Protein AF-A0AAD6PIS5-F1 (afdb_monomer)

pLDDT: mean 78.4, std 19.86, range [33.03, 97.31]

Sequence (146 aa):
MAKSLSCIHGTKPAAHPSELTAGFYNTVSRDGYEAVAEMFARNSCKMILPGMDLSDKHQPQESLSSPESMLAQIRIVCRKHRVEISGQNSVRMGADFFSPEHFPSFTHFVRNLNQLEMFSDDLPEEEEVVESVLLNSESNSRMQAA

InterPro domains:
  IPR001554 Glycoside hydrolase, family 14 [PF01373] (12-93)
  IPR001554 Glycoside hydrolase, family 14 [PR00750] (15-26)
  IPR001554 Glycoside hydrolase, family 14 [PR00750] (33-56)
  IPR001554 Glycoside hydrolase, family 14 [PR00750] (70-92)
  IPR001554 Glycoside hydrolase, family 14 [PTHR31352] (8-91)
  IPR017853 Glycoside hydrolase superfamily [SSF51445] (12-130)

Solvent-accessible surface area (backbone atoms only — not comparable to full-atom values): 9088 Å² total; per-residue (Å²): 98,76,49,74,52,81,83,64,66,31,46,71,58,72,68,22,65,60,41,44,76,74,68,29,67,41,45,88,90,39,75,35,53,47,69,56,30,47,53,29,34,79,64,62,24,31,41,31,42,52,40,71,76,55,50,48,88,80,47,60,78,89,66,40,46,29,46,52,62,44,54,51,52,52,49,56,42,19,56,76,46,70,30,52,76,47,78,33,58,71,70,81,84,54,72,69,58,66,29,84,87,37,33,63,60,50,55,51,51,57,58,52,63,78,66,67,71,83,59,84,84,77,57,81,79,80,78,82,78,81,76,81,82,86,74,86,84,82,87,82,89,83,89,89,89,134

Radius of gyration: 24.47 Å; Cα contacts (8 Å, |Δi|>4): 155; chains: 1; bounding box: 42×49×84 Å

Mean predicted aligned error: 12.39 Å

Organism: NCBI:txid889485

Foldseek 3Di:
DEDEDDDFQQAPDQCRVRCVVSPQRDGPVDGSCLVVLLVCLVVVYAYEYEAPVDQPVPDDVVRNGHSPVVVVSNVVNNLVSVHHYHYYYPDDDDPVCCPPVNVVVVVVVVVVVVVDDDDPVSDDPPPPPPDDDDDDDDDDDDDDDD

Nearest PDB structures (foldseek):
  8j5d-assembly1_A  TM=9.465E-01  e=4.190E-08  Arabidopsis thaliana
  5wqs-assembly1_A  TM=9.517E-01  e=1.718E-07  Ipomoea batatas
  5wqu-assembly1_A  TM=9.005E-01  e=2.221E-07  Ipomoea batatas
  1wdr-assembly1_A  TM=9.400E-01  e=1.177E-06  Glycine max
  2xgb-assembly1_A  TM=9.318E-01  e=8.060E-06  Hordeum vulgare

Structure (mmCIF, N/CA/C/O backbone):
data_AF-A0AAD6PIS5-F1
#
_entry.id   AF-A0AAD6PIS5-F1
#
loop_
_atom_site.group_PDB
_atom_site.id
_atom_site.type_symbol
_atom_site.label_atom_id
_atom_site.label_alt_id
_atom_site.label_comp_id
_atom_site.label_asym_id
_atom_site.label_entity_id
_atom_site.label_seq_id
_atom_site.pdbx_PDB_ins_code
_atom_site.Cartn_x
_atom_site.Cartn_y
_atom_site.Cartn_z
_atom_site.occupancy
_atom_site.B_iso_or_equiv
_atom_site.auth_seq_id
_atom_site.auth_comp_id
_atom_site.auth_asym_id
_atom_site.auth_atom_id
_atom_site.pdbx_PDB_model_num
ATOM 1 N N . MET A 1 1 ? -7.514 -15.610 4.160 1.00 77.88 1 MET A N 1
ATOM 2 C CA . MET A 1 1 ? -7.810 -15.149 2.776 1.00 77.88 1 MET A CA 1
ATOM 3 C C . MET A 1 1 ? -7.084 -13.824 2.558 1.00 77.88 1 MET A C 1
ATOM 5 O O . MET A 1 1 ? -6.901 -13.117 3.537 1.00 77.88 1 MET A O 1
ATOM 9 N N . ALA A 1 2 ? -6.640 -13.480 1.348 1.00 76.75 2 ALA A N 1
ATOM 10 C CA . ALA A 1 2 ? -6.049 -12.165 1.066 1.00 76.75 2 ALA A CA 1
ATOM 11 C C . ALA A 1 2 ? -6.886 -11.436 0.012 1.00 76.75 2 ALA A C 1
ATOM 13 O O . ALA A 1 2 ? -7.388 -12.075 -0.915 1.00 76.75 2 ALA A O 1
ATOM 14 N N . LYS A 1 3 ? -7.059 -10.122 0.164 1.00 83.81 3 LYS A N 1
ATOM 15 C CA . LYS A 1 3 ? -7.761 -9.272 -0.807 1.00 83.81 3 LYS A CA 1
ATOM 16 C C . LYS A 1 3 ? -6.909 -8.038 -1.109 1.00 83.81 3 LYS A C 1
ATOM 18 O O . LYS A 1 3 ? -6.235 -7.511 -0.227 1.00 83.81 3 LYS A O 1
ATOM 23 N N . SER A 1 4 ? -6.911 -7.615 -2.369 1.00 80.00 4 SER A N 1
ATOM 24 C CA . SER A 1 4 ? -6.111 -6.483 -2.843 1.00 80.00 4 SER A CA 1
ATOM 25 C C . SER A 1 4 ? -6.894 -5.181 -2.759 1.00 80.00 4 SER A C 1
ATOM 27 O O . SER A 1 4 ? -8.092 -5.156 -3.047 1.00 80.00 4 SER A O 1
ATOM 29 N N . LEU A 1 5 ? -6.199 -4.119 -2.354 1.00 74.56 5 LEU A N 1
ATOM 30 C CA . LEU A 1 5 ? -6.660 -2.749 -2.520 1.00 74.56 5 LEU A CA 1
ATOM 31 C C . LEU A 1 5 ? -6.227 -2.246 -3.903 1.00 74.56 5 LEU A C 1
ATOM 33 O O . LEU A 1 5 ? -5.101 -2.506 -4.329 1.00 74.56 5 LEU A O 1
ATOM 37 N N . SER A 1 6 ? -7.105 -1.533 -4.605 1.00 73.50 6 SER A N 1
ATOM 38 C CA . SER A 1 6 ? -6.773 -0.942 -5.905 1.00 73.50 6 SER A CA 1
ATOM 39 C C . SER A 1 6 ? -5.651 0.092 -5.779 1.00 73.50 6 SER A C 1
ATOM 41 O O . SER A 1 6 ? -5.604 0.843 -4.807 1.00 73.50 6 SER A O 1
ATOM 43 N N . CYS A 1 7 ? -4.768 0.161 -6.781 1.00 59.34 7 CYS A N 1
ATOM 44 C CA . CYS A 1 7 ? -3.728 1.186 -6.848 1.00 59.34 7 CYS A CA 1
ATOM 45 C C . CYS A 1 7 ? -4.365 2.568 -6.994 1.00 59.34 7 CYS A C 1
ATOM 47 O O . CYS A 1 7 ? -5.026 2.841 -7.996 1.00 59.34 7 CYS A O 1
ATOM 49 N N . ILE A 1 8 ? -4.121 3.448 -6.030 1.00 69.25 8 ILE A N 1
ATOM 50 C CA . ILE A 1 8 ? -4.453 4.866 -6.125 1.00 69.25 8 ILE A CA 1
ATOM 51 C C . ILE A 1 8 ? -3.161 5.621 -5.871 1.00 69.25 8 ILE A C 1
ATOM 53 O O . ILE A 1 8 ? -2.381 5.263 -4.999 1.00 69.25 8 ILE A O 1
ATOM 57 N N . HIS A 1 9 ? -2.897 6.648 -6.663 1.00 63.66 9 HIS A N 1
ATOM 58 C CA . HIS A 1 9 ? -1.795 7.552 -6.383 1.00 63.66 9 HIS A CA 1
ATOM 59 C C . HIS A 1 9 ? -2.335 8.548 -5.356 1.00 63.66 9 HIS A C 1
ATOM 61 O O . HIS A 1 9 ? -3.145 9.404 -5.718 1.00 63.66 9 HIS A O 1
ATOM 67 N N . GLY A 1 10 ? -1.975 8.391 -4.078 1.00 59.44 10 GLY A N 1
ATOM 68 C CA . GLY A 1 10 ? -2.376 9.328 -3.026 1.00 59.44 10 GLY A CA 1
ATOM 69 C C . GLY A 1 10 ? -1.976 10.745 -3.425 1.00 59.44 10 GLY A C 1
ATOM 70 O O . GLY A 1 10 ? -0.851 10.960 -3.884 1.00 59.44 10 GLY A O 1
ATOM 71 N N . THR A 1 11 ? -2.904 11.696 -3.345 1.00 62.16 11 THR A N 1
ATOM 72 C CA . THR A 1 11 ? -2.695 13.071 -3.822 1.00 62.16 11 THR A CA 1
ATOM 73 C C . THR A 1 11 ? -2.542 14.032 -2.650 1.00 62.16 11 THR A C 1
ATOM 75 O O . THR A 1 11 ? -3.313 13.969 -1.701 1.00 62.16 11 THR A O 1
ATOM 78 N N . LYS A 1 12 ? -1.601 14.972 -2.753 1.00 59.25 12 LYS A N 1
ATOM 79 C CA . LYS A 1 12 ? -1.308 16.014 -1.754 1.00 59.25 12 LYS A CA 1
ATOM 80 C C . LYS A 1 12 ? -2.417 17.059 -1.489 1.00 59.25 12 LYS A C 1
ATOM 82 O O . LYS A 1 12 ? -2.379 17.647 -0.411 1.00 59.25 12 LYS A O 1
ATOM 87 N N . PRO A 1 13 ? -3.378 17.372 -2.386 1.00 61.88 13 PRO A N 1
ATOM 88 C CA . PRO A 1 13 ? -4.456 18.302 -2.056 1.00 61.88 13 PRO A CA 1
ATOM 89 C C . PRO A 1 13 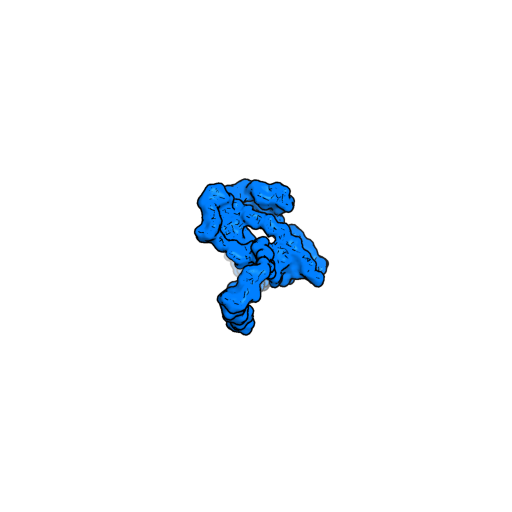? -5.368 17.747 -0.959 1.00 61.88 13 PRO A C 1
ATOM 91 O O . PRO A 1 13 ? -5.752 16.583 -1.008 1.00 61.88 13 PRO A O 1
ATOM 94 N N . ALA A 1 14 ? -5.839 18.627 -0.071 1.00 62.66 14 ALA A N 1
ATOM 95 C CA . ALA A 1 14 ? -6.777 18.315 1.017 1.00 62.66 14 ALA A CA 1
ATOM 96 C C . ALA A 1 14 ? -8.084 17.614 0.578 1.00 62.66 14 ALA A C 1
ATOM 98 O O . ALA A 1 14 ? -8.799 17.059 1.409 1.00 62.66 14 ALA A O 1
ATOM 99 N N . ALA A 1 15 ? -8.420 17.682 -0.714 1.00 60.16 15 ALA A N 1
ATOM 100 C CA . ALA A 1 15 ? -9.629 17.104 -1.290 1.00 60.16 15 ALA A CA 1
ATOM 101 C C . ALA A 1 15 ? -9.465 15.657 -1.786 1.00 60.16 15 ALA A C 1
ATOM 103 O O . ALA A 1 15 ? -10.466 15.060 -2.162 1.00 60.16 15 ALA A O 1
ATOM 104 N N . HIS A 1 16 ? -8.243 15.112 -1.835 1.00 76.88 16 HIS A N 1
ATOM 105 C CA . HIS A 1 16 ? -7.987 13.708 -2.187 1.00 76.88 16 HIS A CA 1
ATOM 106 C C . HIS A 1 16 ? -8.775 13.170 -3.413 1.00 76.88 16 HIS A C 1
ATOM 108 O O . HIS A 1 16 ? -9.375 12.096 -3.350 1.00 76.88 16 HIS A O 1
ATOM 114 N N . PRO A 1 17 ? -8.830 13.893 -4.552 1.00 82.12 17 PRO A N 1
ATOM 115 C CA . PRO A 1 17 ? -9.780 13.597 -5.631 1.00 82.12 17 PRO A CA 1
ATOM 116 C C . PRO A 1 17 ? -9.614 12.203 -6.261 1.00 82.12 17 PRO A C 1
ATOM 118 O O . PRO A 1 17 ? -10.602 11.591 -6.673 1.00 82.12 17 PRO A O 1
ATOM 121 N N . SER A 1 18 ? -8.388 11.676 -6.331 1.00 84.12 18 SER A N 1
ATOM 122 C CA . SER A 1 18 ? -8.123 10.322 -6.838 1.00 84.12 18 SER A CA 1
ATOM 123 C C . SER A 1 18 ? -8.650 9.239 -5.891 1.00 84.12 18 SER A C 1
ATOM 125 O O . SER A 1 18 ? -9.218 8.248 -6.341 1.00 84.12 18 SER A O 1
ATOM 127 N N . GLU A 1 19 ? -8.519 9.444 -4.581 1.00 87.94 19 GLU A N 1
ATOM 128 C CA . GLU A 1 19 ? -9.023 8.525 -3.557 1.00 87.94 19 GLU A CA 1
ATOM 129 C C . GLU A 1 19 ? -10.555 8.556 -3.530 1.00 87.94 19 GLU A C 1
ATOM 131 O O . GLU A 1 19 ? -11.189 7.501 -3.598 1.00 87.94 19 GLU A O 1
ATOM 136 N N . LEU A 1 20 ? -11.154 9.753 -3.570 1.00 87.50 20 LEU A N 1
ATOM 137 C CA . LEU A 1 20 ? -12.608 9.931 -3.622 1.00 87.50 20 LEU A CA 1
ATOM 138 C C . LEU A 1 20 ? -13.238 9.227 -4.829 1.00 87.50 20 LEU A C 1
ATOM 140 O O . LEU A 1 20 ? -14.231 8.515 -4.682 1.00 87.50 20 LEU A O 1
ATOM 144 N N . THR A 1 21 ? -12.663 9.405 -6.022 1.00 87.62 21 THR A N 1
ATOM 145 C CA . THR A 1 21 ? -13.171 8.777 -7.256 1.00 87.62 21 THR A CA 1
ATOM 146 C C . THR A 1 21 ? -12.991 7.260 -7.262 1.00 87.62 21 THR A C 1
ATOM 148 O O . THR A 1 21 ? -13.802 6.553 -7.858 1.00 87.62 21 THR A O 1
ATOM 151 N N . ALA A 1 22 ? -11.990 6.746 -6.548 1.00 86.75 22 ALA A N 1
ATOM 152 C CA . ALA A 1 22 ? -11.798 5.317 -6.329 1.00 86.75 22 ALA A CA 1
ATOM 153 C C . ALA A 1 22 ? -12.675 4.734 -5.199 1.00 86.75 22 ALA A C 1
ATOM 155 O O . ALA A 1 22 ? -12.631 3.528 -4.953 1.00 86.75 22 ALA A O 1
ATOM 156 N N . GLY A 1 23 ? -13.488 5.563 -4.532 1.00 89.56 23 GLY A N 1
ATOM 157 C CA . GLY A 1 23 ? -14.430 5.153 -3.487 1.00 89.56 23 GLY A CA 1
ATOM 158 C C . GLY A 1 23 ? -13.899 5.269 -2.056 1.00 89.56 23 GLY A C 1
ATOM 159 O O . GLY A 1 23 ? -14.592 4.873 -1.118 1.00 89.56 23 GLY A O 1
ATOM 160 N N . PHE A 1 24 ? -12.707 5.834 -1.862 1.00 89.69 24 PHE A N 1
ATOM 161 C CA . PHE A 1 24 ? -12.125 6.097 -0.549 1.00 89.69 24 PHE A CA 1
ATOM 162 C C . PHE A 1 24 ? -12.454 7.520 -0.126 1.00 89.69 24 PHE A C 1
ATOM 164 O O . PHE A 1 24 ? -11.876 8.484 -0.622 1.00 89.69 24 PHE A O 1
ATOM 171 N N . TYR A 1 25 ? -13.392 7.662 0.810 1.00 90.19 25 TYR A N 1
ATOM 172 C CA . TYR A 1 25 ? -13.771 8.969 1.344 1.00 90.19 25 TYR A CA 1
ATOM 173 C C . TYR A 1 25 ? -12.755 9.460 2.386 1.00 90.19 25 TYR A C 1
ATOM 175 O O . TYR A 1 25 ? -13.040 9.479 3.585 1.00 90.19 25 TYR A O 1
ATOM 183 N N . ASN A 1 26 ? -11.553 9.788 1.908 1.00 88.94 26 ASN A N 1
ATOM 184 C CA . ASN A 1 26 ? -10.444 10.327 2.688 1.00 88.94 26 ASN A CA 1
ATOM 185 C C . ASN A 1 26 ? -10.532 11.859 2.707 1.00 88.94 26 ASN A C 1
ATOM 187 O O . ASN A 1 26 ? -10.677 12.492 1.659 1.00 88.94 26 ASN A O 1
ATOM 191 N N . THR A 1 27 ? -10.492 12.465 3.890 1.00 87.31 27 THR A N 1
ATOM 192 C CA . THR A 1 27 ? -10.531 13.924 4.063 1.00 87.31 27 THR A CA 1
ATOM 193 C C . THR A 1 27 ? -9.564 14.347 5.164 1.00 87.31 27 THR A C 1
ATOM 195 O O . THR A 1 27 ? -9.084 13.527 5.940 1.00 87.31 27 THR A O 1
ATOM 198 N N . VAL A 1 28 ? -9.343 15.655 5.312 1.00 84.38 28 VAL A N 1
ATOM 199 C CA . VAL A 1 28 ? -8.507 16.210 6.395 1.00 84.38 28 VAL A CA 1
ATOM 200 C C . VAL A 1 28 ? -8.964 15.832 7.811 1.00 84.38 28 VAL A C 1
ATOM 202 O O . VAL A 1 28 ? -8.176 15.919 8.745 1.00 84.38 28 VAL A O 1
ATOM 205 N N . SER A 1 29 ? -10.231 15.448 7.991 1.00 88.12 29 SER A N 1
ATOM 206 C CA . SER A 1 29 ? -10.820 15.109 9.293 1.00 88.12 29 SER A CA 1
ATOM 207 C C . SER A 1 29 ? -11.268 13.653 9.402 1.00 88.12 29 SER A C 1
ATOM 209 O O . SER A 1 29 ? -11.817 13.258 10.433 1.00 88.12 29 SER A O 1
ATOM 211 N N . ARG A 1 30 ? -11.075 12.850 8.351 1.00 88.69 30 ARG A N 1
ATOM 212 C CA . ARG A 1 30 ? -11.544 11.470 8.302 1.00 88.69 30 ARG A CA 1
ATOM 213 C C . ARG A 1 30 ? -10.579 10.603 7.512 1.00 88.69 30 ARG A C 1
ATOM 215 O O . ARG A 1 30 ? -10.376 10.821 6.321 1.00 88.69 30 ARG A O 1
ATOM 222 N N . ASP A 1 31 ? -10.119 9.541 8.158 1.00 91.50 31 ASP A N 1
ATOM 223 C CA . ASP A 1 31 ? -9.401 8.476 7.478 1.00 91.50 31 ASP A CA 1
ATOM 224 C C . ASP A 1 31 ? -10.363 7.641 6.611 1.00 91.50 31 ASP A C 1
ATOM 226 O O . ASP A 1 31 ? -11.300 7.000 7.107 1.00 91.50 31 ASP A O 1
ATOM 230 N N . GLY A 1 32 ? -10.160 7.682 5.293 1.00 92.12 32 GLY A N 1
ATOM 231 C CA . GLY A 1 32 ? -10.976 6.960 4.314 1.00 92.12 32 GLY A CA 1
ATOM 232 C C . GLY A 1 32 ? -10.753 5.445 4.298 1.00 92.12 32 GLY A C 1
ATOM 233 O O . GLY A 1 32 ? -11.578 4.720 3.737 1.00 92.12 32 GLY A O 1
ATOM 234 N N . TYR A 1 33 ? -9.678 4.956 4.920 1.00 94.25 33 TYR A N 1
ATOM 235 C CA . TYR A 1 33 ? -9.268 3.551 4.929 1.00 94.25 33 TYR A CA 1
ATOM 236 C C . TYR A 1 33 ? -9.780 2.783 6.150 1.00 94.25 33 TYR A C 1
ATOM 238 O O . TYR A 1 33 ? -9.890 1.557 6.095 1.00 94.25 33 TYR A O 1
ATOM 246 N N . GLU A 1 34 ? -10.154 3.488 7.222 1.00 95.38 34 GLU A N 1
ATOM 247 C CA . GLU A 1 34 ? -10.607 2.926 8.504 1.00 95.38 34 GLU A CA 1
ATOM 248 C C . GLU A 1 34 ? -11.678 1.837 8.340 1.00 95.38 34 GLU A C 1
ATOM 250 O O . GLU A 1 34 ? -11.502 0.703 8.783 1.00 95.38 34 GLU A O 1
ATOM 255 N N . ALA A 1 35 ? -12.766 2.152 7.633 1.00 95.00 35 ALA A N 1
ATOM 256 C CA . ALA A 1 35 ? -13.874 1.216 7.433 1.00 95.00 35 ALA A CA 1
ATOM 257 C C . ALA A 1 35 ? -13.465 -0.021 6.611 1.00 95.00 35 ALA A C 1
ATOM 259 O O . ALA A 1 35 ? -14.027 -1.106 6.777 1.00 95.00 35 ALA A O 1
ATOM 260 N N . VAL A 1 36 ? -12.484 0.131 5.716 1.00 95.19 36 VAL A N 1
ATOM 261 C CA . VAL A 1 36 ? -11.973 -0.974 4.902 1.00 95.19 36 VAL A CA 1
ATOM 262 C C . VAL A 1 36 ? -11.111 -1.892 5.759 1.00 95.19 36 VAL A C 1
ATOM 264 O O . VAL A 1 36 ? -11.320 -3.102 5.729 1.00 95.19 36 VAL A O 1
ATOM 267 N N . ALA A 1 37 ? -10.199 -1.351 6.566 1.00 96.12 37 ALA A N 1
ATOM 268 C CA . ALA A 1 37 ? -9.396 -2.157 7.482 1.00 96.12 37 ALA A CA 1
ATOM 269 C C . ALA A 1 37 ? -10.269 -2.914 8.491 1.00 96.12 37 ALA A C 1
ATOM 271 O O . ALA A 1 37 ? -10.097 -4.120 8.662 1.00 96.12 37 ALA A O 1
ATOM 272 N N . GLU A 1 38 ? -11.277 -2.260 9.072 1.00 96.69 38 GLU A N 1
ATOM 273 C CA . GLU A 1 38 ? -12.230 -2.922 9.966 1.00 96.69 38 GLU A CA 1
ATOM 274 C C . GLU A 1 38 ? -12.947 -4.091 9.267 1.00 96.69 38 GLU A C 1
ATOM 276 O O . GLU A 1 38 ? -13.075 -5.189 9.817 1.00 96.69 38 GLU A O 1
ATOM 281 N N . MET A 1 39 ? -13.386 -3.893 8.021 1.00 96.94 39 MET A N 1
ATOM 282 C CA . MET A 1 39 ? -14.001 -4.956 7.227 1.00 96.94 39 MET A CA 1
ATOM 283 C C . MET A 1 39 ? -13.036 -6.127 7.003 1.00 96.94 39 MET A C 1
ATOM 285 O O . MET A 1 39 ? -13.445 -7.283 7.135 1.00 96.94 39 MET A O 1
ATOM 289 N N . PHE A 1 40 ? -11.761 -5.865 6.712 1.00 97.12 40 PHE A N 1
ATOM 290 C CA . PHE A 1 40 ? -10.753 -6.918 6.558 1.00 97.12 40 PHE A CA 1
ATOM 291 C C . PHE A 1 40 ? -10.527 -7.686 7.863 1.00 97.12 40 PHE A C 1
ATOM 293 O O . PHE A 1 40 ? -10.502 -8.918 7.829 1.00 97.12 40 PHE A O 1
ATOM 300 N N . ALA A 1 41 ? -10.448 -6.988 8.999 1.00 96.81 41 ALA A N 1
ATOM 301 C CA . ALA A 1 41 ? -10.297 -7.593 10.320 1.00 96.81 41 ALA A CA 1
ATOM 302 C C . ALA A 1 41 ? -11.465 -8.534 10.645 1.00 96.81 41 ALA A C 1
ATOM 304 O O . ALA A 1 41 ? -11.255 -9.706 10.961 1.00 96.81 41 ALA A O 1
ATOM 305 N N . ARG A 1 42 ? -12.707 -8.063 10.454 1.00 97.31 42 ARG A N 1
ATOM 306 C CA . ARG A 1 42 ? -13.936 -8.853 10.668 1.00 97.31 42 ARG A CA 1
ATOM 307 C C . ARG A 1 42 ? -13.997 -10.123 9.815 1.00 97.31 42 ARG A C 1
ATOM 309 O O . ARG A 1 42 ? -14.658 -11.080 10.199 1.00 97.31 42 ARG A O 1
ATOM 316 N N . ASN A 1 43 ? -13.324 -10.131 8.665 1.00 96.31 43 ASN A N 1
ATOM 317 C CA . ASN A 1 43 ? -13.289 -11.263 7.737 1.00 96.31 43 ASN A CA 1
ATOM 318 C C . ASN A 1 43 ? -11.969 -12.052 7.787 1.00 96.31 43 ASN A C 1
ATOM 320 O O . ASN A 1 43 ? -11.731 -12.879 6.902 1.00 96.31 43 ASN A O 1
ATOM 324 N N . SER A 1 44 ? -11.086 -11.772 8.754 1.00 94.44 44 SER A N 1
ATOM 325 C CA . SER A 1 44 ? -9.756 -12.393 8.873 1.00 94.44 44 SER A CA 1
ATOM 326 C C . SER A 1 44 ? -8.986 -12.388 7.543 1.00 94.44 44 SER A C 1
ATOM 328 O O . SER A 1 44 ? -8.404 -13.390 7.104 1.00 94.44 44 SER A O 1
ATOM 330 N N . CYS A 1 45 ? -9.063 -11.256 6.842 1.00 93.62 45 CYS A N 1
ATOM 331 C CA . CYS A 1 45 ? -8.438 -11.057 5.547 1.00 93.62 45 CYS A CA 1
ATOM 332 C C . CYS A 1 45 ? -7.132 -10.280 5.692 1.00 93.62 45 CYS A C 1
ATOM 334 O O . CYS A 1 45 ? -7.090 -9.245 6.347 1.00 93.62 45 CYS A O 1
ATOM 336 N N . LYS A 1 46 ? -6.096 -10.743 4.993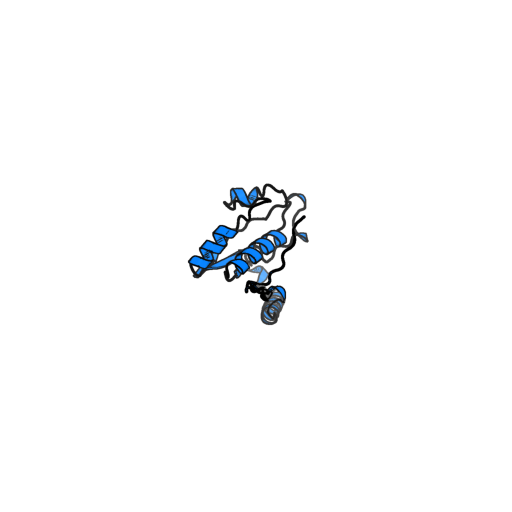 1.00 95.50 46 LYS A N 1
ATOM 337 C CA . LYS A 1 46 ? -4.869 -9.980 4.762 1.00 95.50 46 LYS A CA 1
ATOM 338 C C . LYS A 1 46 ? -5.111 -8.918 3.690 1.00 95.50 46 LYS A C 1
ATOM 340 O O . LYS A 1 46 ? -5.745 -9.225 2.673 1.00 95.50 46 LYS A O 1
ATOM 345 N N . MET A 1 47 ? -4.591 -7.710 3.882 1.00 95.31 47 MET A N 1
ATOM 346 C CA . MET A 1 47 ? -4.650 -6.634 2.892 1.00 95.31 47 MET A CA 1
ATOM 347 C C . MET A 1 47 ? -3.399 -6.633 2.010 1.00 95.31 47 MET A C 1
ATOM 349 O O . MET A 1 47 ? -2.284 -6.607 2.520 1.00 95.31 47 MET A O 1
ATOM 353 N N . ILE A 1 48 ? -3.567 -6.669 0.685 1.00 95.12 48 ILE A N 1
ATOM 354 C CA . ILE A 1 48 ? -2.454 -6.516 -0.267 1.00 95.12 48 ILE A CA 1
ATOM 355 C C . ILE A 1 48 ? -2.409 -5.060 -0.733 1.00 95.12 48 ILE A C 1
ATOM 357 O O . ILE A 1 48 ? -3.328 -4.612 -1.426 1.00 95.12 48 ILE A O 1
ATOM 361 N N . LEU A 1 49 ? -1.347 -4.348 -0.353 1.00 93.00 49 LEU A N 1
ATOM 362 C CA . LEU A 1 49 ? -1.096 -2.960 -0.722 1.00 93.00 49 LEU A CA 1
ATOM 363 C C . LEU A 1 49 ? -0.263 -2.880 -2.005 1.00 93.00 49 LEU A C 1
ATOM 365 O O . LEU A 1 49 ? 0.798 -3.503 -2.077 1.00 93.00 49 LEU A O 1
ATOM 369 N N . PRO A 1 50 ? -0.714 -2.124 -3.011 1.00 91.06 50 PRO A N 1
ATOM 370 C CA . PRO A 1 50 ? 0.036 -1.927 -4.240 1.00 91.06 50 PRO A CA 1
ATOM 371 C C . PRO A 1 50 ? 1.092 -0.821 -4.122 1.00 91.06 50 PRO A C 1
ATOM 373 O O . PRO A 1 50 ? 1.099 -0.048 -3.169 1.00 91.06 50 PRO A O 1
ATOM 376 N N . GLY A 1 51 ? 1.934 -0.693 -5.150 1.00 90.62 51 GLY A N 1
ATOM 377 C CA . GLY A 1 51 ? 2.850 0.437 -5.307 1.00 90.62 51 GLY A CA 1
ATOM 378 C C . GLY A 1 51 ? 4.056 0.414 -4.373 1.00 90.62 51 GLY A C 1
ATOM 379 O O . GLY A 1 51 ? 4.616 1.466 -4.090 1.00 90.62 51 GLY A O 1
ATOM 380 N N . MET A 1 52 ? 4.471 -0.765 -3.907 1.00 91.44 52 MET A N 1
ATOM 381 C CA . MET A 1 52 ? 5.629 -0.921 -3.015 1.00 91.44 52 MET A CA 1
ATOM 382 C C . MET A 1 52 ? 6.974 -0.497 -3.633 1.00 91.44 52 MET A C 1
ATOM 384 O O . MET A 1 52 ? 7.953 -0.324 -2.915 1.00 91.44 52 MET A O 1
ATOM 388 N N . ASP A 1 53 ? 7.021 -0.351 -4.954 1.00 91.69 53 ASP A N 1
ATOM 389 C CA . ASP A 1 53 ? 8.143 0.122 -5.769 1.00 91.69 53 ASP A CA 1
ATOM 390 C C . ASP A 1 53 ? 8.113 1.638 -6.031 1.00 91.69 53 ASP A C 1
ATOM 392 O O . ASP A 1 53 ? 9.061 2.189 -6.593 1.00 91.69 53 ASP A O 1
ATOM 396 N N . LEU A 1 54 ? 7.029 2.321 -5.654 1.00 90.94 54 LEU A N 1
ATOM 397 C CA . LEU A 1 54 ? 6.866 3.750 -5.881 1.00 90.94 54 LEU A CA 1
ATOM 398 C C . LEU A 1 54 ? 7.510 4.553 -4.748 1.00 90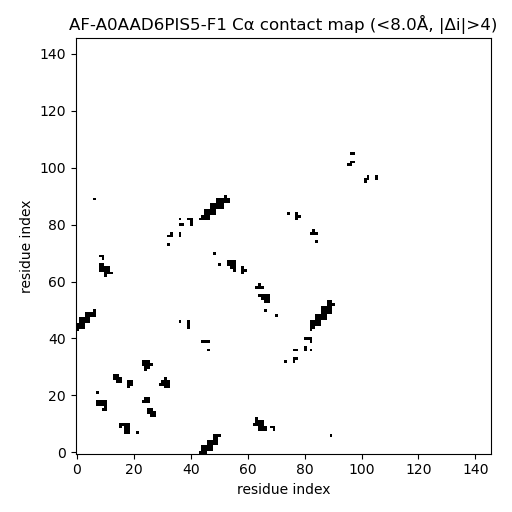.94 54 LEU A C 1
ATOM 400 O O . LEU A 1 54 ? 7.394 4.216 -3.575 1.00 90.94 54 LEU A O 1
ATOM 404 N N . SER A 1 55 ? 8.144 5.665 -5.114 1.00 91.44 55 SER A N 1
ATOM 405 C CA . SER A 1 55 ? 8.655 6.658 -4.168 1.00 91.44 55 SER A CA 1
ATOM 406 C C . SER A 1 55 ? 8.245 8.050 -4.612 1.00 91.44 55 SER A C 1
ATOM 408 O O . SER A 1 55 ? 8.212 8.338 -5.815 1.00 91.44 55 SER A O 1
ATOM 410 N N . ASP A 1 56 ? 7.990 8.917 -3.637 1.00 90.50 56 ASP A N 1
ATOM 411 C CA . ASP A 1 56 ? 7.630 10.321 -3.818 1.00 90.50 56 ASP A CA 1
ATOM 412 C C . ASP A 1 56 ? 8.660 11.080 -4.667 1.00 90.50 56 ASP A C 1
ATOM 414 O O . ASP A 1 56 ? 8.296 11.928 -5.479 1.00 90.50 56 ASP A O 1
ATOM 418 N N . LYS A 1 57 ? 9.948 10.738 -4.527 1.00 89.81 57 LYS A N 1
ATOM 419 C CA . LYS A 1 57 ? 11.067 11.393 -5.233 1.00 89.81 57 LYS A CA 1
ATOM 420 C C . LYS A 1 57 ? 11.038 11.177 -6.743 1.00 89.81 57 LYS A C 1
ATOM 422 O O . LYS A 1 57 ? 11.556 12.002 -7.487 1.00 89.81 57 LYS A O 1
ATOM 427 N N . HIS A 1 58 ? 10.466 10.058 -7.178 1.00 89.31 58 HIS A N 1
ATOM 428 C CA . HIS A 1 58 ? 10.395 9.679 -8.587 1.00 89.31 58 HIS A CA 1
ATOM 429 C C . HIS A 1 58 ? 9.068 10.094 -9.237 1.00 89.31 58 HIS A C 1
ATOM 431 O O . HIS A 1 58 ? 8.870 9.837 -10.423 1.00 89.31 58 HIS A O 1
ATOM 437 N N . GLN A 1 59 ? 8.158 10.733 -8.490 1.00 86.19 59 GLN A N 1
ATOM 438 C CA . GLN A 1 59 ? 6.895 11.215 -9.040 1.00 86.19 59 GLN A CA 1
ATOM 439 C C . GLN A 1 59 ? 7.073 12.582 -9.719 1.00 86.19 59 GLN A C 1
ATOM 441 O O . GLN A 1 59 ? 7.752 13.457 -9.173 1.00 86.19 59 GLN A O 1
ATOM 446 N N . PRO A 1 60 ? 6.425 12.827 -10.874 1.00 86.81 60 PRO A N 1
ATOM 447 C CA . PRO A 1 60 ? 6.372 14.158 -11.471 1.00 86.81 60 PRO A CA 1
ATOM 448 C C . PRO A 1 60 ? 5.772 15.164 -10.485 1.00 86.81 60 PRO A C 1
ATOM 450 O O . PRO A 1 60 ? 4.751 14.870 -9.860 1.00 86.81 60 PRO A O 1
ATOM 453 N N . GLN A 1 61 ? 6.346 16.365 -10.367 1.00 80.12 61 GLN A N 1
ATOM 454 C CA . GLN A 1 61 ? 5.836 17.367 -9.416 1.00 80.12 61 GLN A CA 1
ATOM 455 C C . GLN A 1 61 ? 4.374 17.749 -9.682 1.00 80.12 61 GLN A C 1
ATOM 457 O O . GLN A 1 61 ? 3.601 17.929 -8.743 1.00 80.12 61 GLN A O 1
ATOM 462 N N . GLU A 1 62 ? 3.976 17.780 -10.952 1.00 80.19 62 GLU A N 1
ATOM 463 C CA . GLU A 1 62 ? 2.609 18.078 -11.393 1.00 80.19 62 GLU A CA 1
ATOM 464 C C . GLU A 1 62 ? 1.581 17.033 -10.939 1.00 80.19 62 GLU A C 1
ATOM 466 O O . GLU A 1 62 ? 0.403 17.350 -10.801 1.00 80.19 62 GLU A O 1
ATOM 471 N N . SER A 1 63 ? 2.011 15.795 -10.662 1.00 78.31 63 SER A N 1
ATOM 472 C CA . SER A 1 63 ? 1.108 14.730 -10.202 1.00 78.31 63 SER A CA 1
ATOM 473 C C . SER A 1 63 ? 0.565 14.984 -8.798 1.00 78.31 63 SER A C 1
ATOM 475 O O . SER A 1 63 ? -0.429 14.375 -8.403 1.00 78.31 63 SER A O 1
ATOM 477 N N . LEU A 1 64 ? 1.253 15.834 -8.019 1.00 82.88 64 LEU A N 1
ATOM 478 C CA . LEU A 1 64 ? 1.009 16.024 -6.592 1.00 82.88 64 LEU A CA 1
ATOM 479 C C . LEU A 1 64 ? 0.934 14.689 -5.829 1.00 82.88 64 LEU A C 1
ATOM 481 O O . LEU A 1 64 ? 0.308 14.620 -4.775 1.00 82.88 64 LEU A O 1
ATOM 485 N N . SER A 1 65 ? 1.559 13.628 -6.346 1.00 85.25 65 SER A N 1
ATOM 486 C CA . SER A 1 65 ? 1.464 12.296 -5.768 1.00 85.25 65 SER A CA 1
ATOM 487 C C . SER A 1 65 ? 2.387 12.143 -4.556 1.00 85.25 65 SER A C 1
ATOM 489 O O . SER A 1 65 ? 3.459 12.758 -4.489 1.00 85.25 65 SER A O 1
ATOM 491 N N . SER A 1 66 ? 1.935 11.351 -3.585 1.00 89.56 66 SER A N 1
ATOM 492 C CA . SER A 1 66 ? 2.686 10.919 -2.406 1.00 89.56 66 SER A CA 1
ATOM 493 C C . SER A 1 66 ? 2.340 9.460 -2.061 1.00 89.56 66 SER A C 1
ATOM 495 O O . SER A 1 66 ? 1.570 9.209 -1.126 1.00 89.56 66 SER A O 1
ATOM 497 N N . PRO A 1 67 ? 2.822 8.476 -2.850 1.00 90.38 67 PRO A N 1
ATOM 498 C CA . PRO A 1 67 ? 2.608 7.059 -2.556 1.00 90.38 67 PRO A CA 1
ATOM 499 C C . PRO A 1 67 ? 3.123 6.656 -1.167 1.00 90.38 67 PRO A C 1
ATOM 501 O O . PRO A 1 67 ? 2.478 5.846 -0.503 1.00 90.38 67 PRO A O 1
ATOM 504 N N . GLU A 1 68 ? 4.231 7.236 -0.694 1.00 91.75 68 GLU A N 1
ATOM 505 C CA . GLU A 1 68 ? 4.808 6.894 0.613 1.00 91.75 68 GLU A CA 1
ATOM 506 C C . GLU A 1 68 ? 3.882 7.32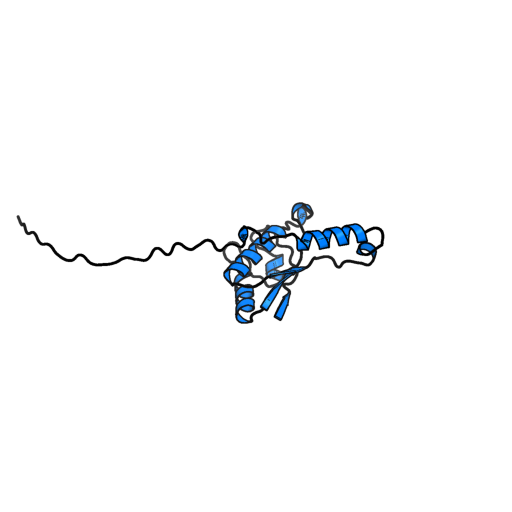1 1.762 1.00 91.75 68 GLU A C 1
ATOM 508 O O . GLU A 1 68 ? 3.600 6.516 2.653 1.00 91.75 68 GLU A O 1
ATOM 513 N N . SER A 1 69 ? 3.331 8.542 1.712 1.00 89.44 69 SER A N 1
ATOM 514 C CA . SER A 1 69 ? 2.391 9.029 2.737 1.00 89.44 69 SER A CA 1
ATOM 515 C C . SER A 1 69 ? 1.097 8.216 2.764 1.00 89.44 69 SER A C 1
ATOM 517 O O . SER A 1 69 ? 0.589 7.887 3.835 1.00 89.44 69 SER A O 1
ATOM 519 N N . MET A 1 70 ? 0.578 7.845 1.591 1.00 90.38 70 MET A N 1
ATOM 520 C CA . MET A 1 70 ? -0.620 7.011 1.481 1.00 90.38 70 MET A CA 1
ATOM 521 C C . MET A 1 70 ? -0.394 5.616 2.080 1.00 90.38 70 MET A C 1
ATOM 523 O O . MET A 1 70 ? -1.204 5.141 2.877 1.00 90.38 70 MET A O 1
ATOM 527 N N . LEU A 1 71 ? 0.724 4.961 1.747 1.00 92.56 71 LEU A N 1
ATOM 528 C CA . LEU A 1 71 ? 1.077 3.662 2.324 1.00 92.56 71 LEU A CA 1
ATOM 529 C C . LEU A 1 71 ? 1.258 3.748 3.844 1.00 92.56 71 LEU A C 1
ATOM 531 O O . LEU A 1 71 ? 0.820 2.842 4.555 1.00 92.56 71 LEU A O 1
ATOM 535 N N . ALA A 1 72 ? 1.860 4.826 4.353 1.00 92.25 72 ALA A N 1
ATOM 536 C CA . ALA A 1 72 ? 1.996 5.059 5.788 1.00 92.25 72 ALA A CA 1
ATOM 537 C C . ALA A 1 72 ? 0.629 5.176 6.484 1.00 92.25 72 ALA A C 1
ATOM 539 O O . ALA A 1 72 ? 0.404 4.504 7.492 1.00 92.25 72 ALA A O 1
ATOM 540 N N . GLN A 1 73 ? -0.307 5.942 5.915 1.00 92.75 73 GLN A N 1
ATOM 541 C CA . GLN A 1 73 ? -1.670 6.070 6.439 1.00 92.75 73 GLN A CA 1
ATOM 542 C C . GLN A 1 73 ? -2.370 4.703 6.521 1.00 92.75 73 GLN A C 1
ATOM 544 O O . GLN A 1 73 ? -2.847 4.304 7.584 1.00 92.75 73 GLN A O 1
ATOM 549 N N . ILE A 1 74 ? -2.357 3.930 5.430 1.00 93.69 74 ILE A N 1
ATOM 550 C CA . ILE A 1 74 ? -3.013 2.615 5.390 1.00 93.69 74 ILE A CA 1
ATOM 551 C C . ILE A 1 74 ? -2.381 1.640 6.395 1.00 93.69 74 ILE A C 1
ATOM 553 O O . ILE A 1 74 ? -3.098 0.877 7.046 1.00 93.69 74 ILE A O 1
ATOM 557 N N . ARG A 1 75 ? -1.051 1.670 6.563 1.00 94.94 75 ARG A N 1
ATOM 558 C CA . ARG A 1 75 ? -0.340 0.844 7.554 1.00 94.94 75 ARG A CA 1
ATOM 559 C C . ARG A 1 75 ? -0.773 1.157 8.980 1.00 94.94 75 ARG A C 1
ATOM 561 O O . ARG A 1 75 ? -1.057 0.223 9.726 1.00 94.94 75 ARG A O 1
ATOM 568 N N . ILE A 1 76 ? -0.876 2.438 9.341 1.00 95.44 76 ILE A N 1
ATOM 569 C CA . ILE A 1 76 ? -1.331 2.873 10.673 1.00 95.44 76 ILE A CA 1
ATOM 570 C C . ILE A 1 76 ? -2.721 2.303 10.969 1.00 95.44 76 ILE A C 1
ATOM 572 O O . ILE A 1 76 ? -2.938 1.696 12.020 1.00 95.44 76 ILE A O 1
ATOM 576 N N . VAL A 1 77 ? -3.644 2.440 10.019 1.00 96.19 77 VAL A N 1
ATOM 577 C CA . VAL A 1 77 ? -5.022 1.959 10.158 1.00 96.19 77 VAL A CA 1
ATOM 578 C C . VAL A 1 77 ? -5.085 0.430 10.229 1.00 96.19 77 VAL A C 1
ATOM 580 O O . VAL A 1 77 ? -5.771 -0.130 11.084 1.00 96.19 77 VAL A O 1
ATOM 583 N N . CYS A 1 78 ? -4.352 -0.280 9.373 1.00 96.12 78 CYS A N 1
ATOM 584 C CA . CYS A 1 78 ? -4.314 -1.742 9.407 1.00 96.12 78 CYS A CA 1
ATOM 585 C C . CYS A 1 78 ? -3.736 -2.263 10.727 1.00 96.12 78 CYS A C 1
ATOM 587 O O . CYS A 1 78 ? -4.298 -3.192 11.305 1.00 96.12 78 CYS A O 1
ATOM 589 N N . ARG A 1 79 ? -2.676 -1.631 11.248 1.00 95.44 79 ARG A N 1
ATOM 590 C CA . ARG A 1 79 ? -2.090 -1.956 12.556 1.00 95.44 79 ARG A CA 1
ATOM 591 C C . ARG 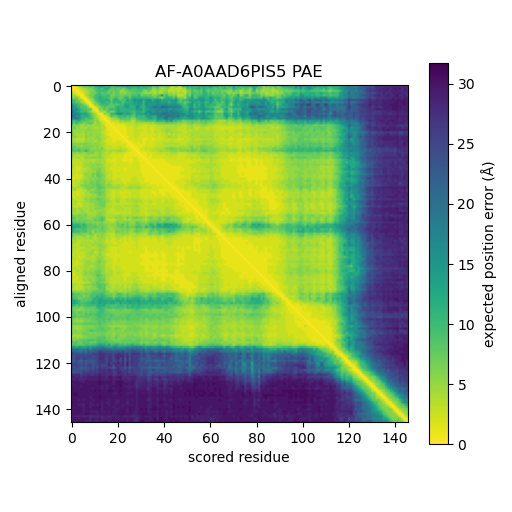A 1 79 ? -3.108 -1.774 13.680 1.00 95.44 79 ARG A C 1
ATOM 593 O O . ARG A 1 79 ? -3.300 -2.693 14.472 1.00 95.44 79 ARG A O 1
ATOM 600 N N . LYS A 1 80 ? -3.825 -0.644 13.695 1.00 97.12 80 LYS A N 1
ATOM 601 C CA . LYS A 1 80 ? -4.914 -0.366 14.649 1.00 97.12 80 LYS A CA 1
ATOM 602 C C . LYS A 1 80 ? -5.982 -1.470 14.652 1.00 97.12 80 LYS A C 1
ATOM 604 O O . LYS A 1 80 ? -6.442 -1.872 15.715 1.00 97.12 80 LYS A O 1
ATOM 609 N N . HIS A 1 81 ? -6.335 -1.997 13.479 1.00 97.12 81 HIS A N 1
ATOM 610 C CA . HIS A 1 81 ? -7.332 -3.068 13.315 1.00 97.12 81 HIS A CA 1
ATOM 611 C C . HIS A 1 81 ? -6.756 -4.490 13.343 1.00 97.12 81 HIS A C 1
ATOM 613 O O . HIS A 1 81 ? -7.496 -5.450 13.128 1.00 97.12 81 HIS A O 1
ATOM 619 N N . ARG A 1 82 ? -5.452 -4.653 13.610 1.00 96.75 82 ARG A N 1
ATOM 620 C CA . ARG A 1 82 ? -4.740 -5.946 13.585 1.00 96.75 82 ARG A CA 1
ATOM 621 C C . ARG A 1 82 ? -4.908 -6.701 12.257 1.00 96.75 82 ARG A C 1
ATOM 623 O 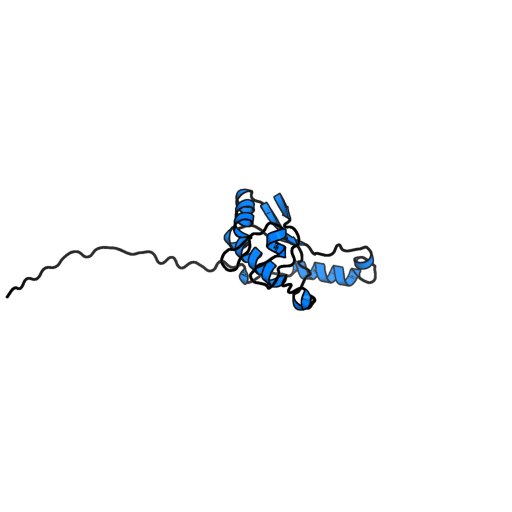O . ARG A 1 82 ? -5.006 -7.928 12.226 1.00 96.75 82 ARG A O 1
ATOM 630 N N . VAL A 1 83 ? -4.950 -5.962 11.152 1.00 97.12 83 VAL A N 1
ATOM 631 C CA . VAL A 1 83 ? -4.992 -6.506 9.793 1.00 97.12 83 VAL A CA 1
ATOM 632 C C . VAL A 1 83 ? -3.569 -6.753 9.320 1.00 97.12 83 VAL A C 1
ATOM 634 O O . VAL A 1 83 ? -2.765 -5.828 9.231 1.00 97.12 83 VAL A O 1
ATOM 637 N N . GLU A 1 84 ? -3.266 -8.001 8.976 1.00 96.00 84 GLU A N 1
ATOM 638 C CA . GLU A 1 84 ? -1.993 -8.338 8.349 1.00 96.00 84 GLU A CA 1
ATOM 639 C C . GLU A 1 84 ? -1.909 -7.714 6.946 1.00 96.00 84 GLU A C 1
ATOM 641 O O . GLU A 1 84 ? -2.892 -7.692 6.194 1.00 96.00 84 GLU A O 1
ATOM 646 N N . ILE A 1 85 ? -0.721 -7.241 6.572 1.00 94.94 85 ILE A N 1
ATOM 647 C CA . ILE A 1 85 ? -0.466 -6.579 5.294 1.00 94.94 85 ILE A CA 1
ATOM 648 C C . ILE A 1 85 ? 0.527 -7.395 4.456 1.00 94.94 85 ILE A C 1
ATOM 650 O O . ILE A 1 85 ? 1.460 -8.012 4.960 1.00 94.94 85 ILE A O 1
ATOM 654 N N . SER A 1 86 ? 0.345 -7.391 3.140 1.00 94.88 86 SER A N 1
ATOM 655 C CA . SER A 1 86 ? 1.356 -7.787 2.158 1.00 94.88 86 SER A CA 1
ATOM 656 C C . SER A 1 86 ? 1.515 -6.704 1.100 1.00 94.88 86 SER A C 1
ATOM 658 O O . SER A 1 86 ? 0.622 -5.886 0.906 1.00 94.88 86 SER A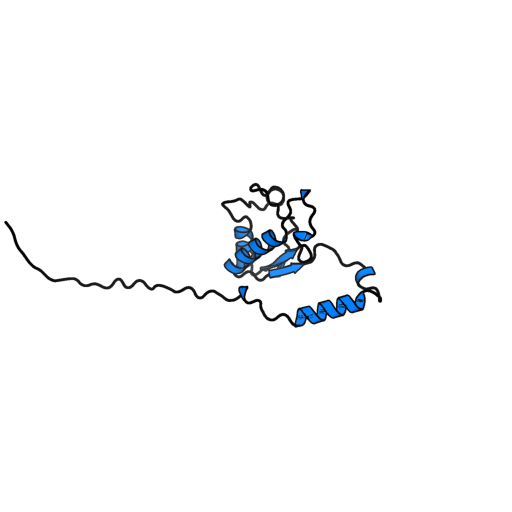 O 1
ATOM 660 N N . GLY A 1 87 ? 2.658 -6.694 0.423 1.00 92.56 87 GLY A N 1
ATOM 661 C CA . GLY A 1 87 ? 2.991 -5.695 -0.585 1.00 92.56 87 GLY A CA 1
ATOM 662 C C . GLY A 1 87 ? 2.967 -6.246 -2.010 1.00 92.56 87 GLY A C 1
ATOM 663 O O . GLY A 1 87 ? 3.301 -7.409 -2.234 1.00 92.56 87 GLY A O 1
ATOM 664 N N . GLN A 1 88 ? 2.616 -5.401 -2.976 1.00 91.69 88 GLN A N 1
ATOM 665 C CA . GLN A 1 88 ? 2.720 -5.666 -4.408 1.00 91.69 88 GLN A CA 1
ATOM 666 C C . GLN A 1 88 ? 3.339 -4.460 -5.129 1.00 91.69 88 GLN A C 1
ATOM 668 O O . GLN A 1 88 ? 3.022 -3.314 -4.818 1.00 91.69 88 GLN A O 1
ATOM 673 N N . ASN A 1 89 ? 4.185 -4.711 -6.128 1.00 90.44 89 ASN A N 1
ATOM 674 C CA . ASN A 1 89 ? 4.694 -3.657 -7.008 1.00 90.44 89 ASN A CA 1
ATOM 675 C C . ASN A 1 89 ? 3.613 -3.196 -8.001 1.00 90.44 89 ASN A C 1
ATOM 677 O O . ASN A 1 89 ? 2.733 -3.969 -8.395 1.00 90.44 89 ASN A O 1
ATOM 681 N N . SER A 1 90 ? 3.691 -1.932 -8.413 1.00 86.69 90 SER A N 1
ATOM 682 C CA . SER A 1 90 ? 2.829 -1.323 -9.427 1.00 86.69 90 SER A CA 1
ATOM 683 C C . SER A 1 90 ? 3.107 -1.912 -10.811 1.00 86.69 90 SER A C 1
ATOM 685 O O . SER A 1 90 ? 2.185 -2.209 -11.575 1.00 86.69 90 SER A O 1
ATOM 687 N N . VAL A 1 91 ? 4.383 -2.147 -11.122 1.00 84.31 91 VAL A N 1
ATOM 688 C CA . VAL A 1 91 ? 4.809 -2.679 -12.419 1.00 84.31 91 VAL A CA 1
ATOM 689 C C . VAL A 1 91 ? 4.848 -4.208 -12.402 1.00 84.31 91 VAL A C 1
ATOM 691 O O . VAL A 1 91 ? 5.320 -4.838 -11.453 1.00 84.31 91 VAL A O 1
ATOM 694 N N . ARG A 1 92 ? 4.376 -4.829 -13.490 1.00 82.31 92 ARG A N 1
ATOM 695 C CA . ARG A 1 92 ? 4.590 -6.261 -13.732 1.00 82.31 92 ARG A CA 1
ATOM 696 C C . ARG A 1 92 ? 5.994 -6.491 -14.277 1.00 82.31 92 ARG A C 1
ATOM 698 O O . ARG A 1 92 ? 6.373 -5.902 -15.284 1.00 82.31 92 ARG A O 1
ATOM 705 N N . MET A 1 93 ? 6.724 -7.402 -13.646 1.00 82.94 93 MET A N 1
ATOM 706 C CA . MET A 1 93 ? 8.064 -7.782 -14.091 1.00 82.94 93 MET A CA 1
ATOM 707 C C . MET A 1 93 ? 7.966 -8.548 -15.416 1.00 82.94 93 MET A C 1
ATOM 709 O O . MET A 1 93 ? 7.318 -9.593 -15.486 1.00 82.94 93 MET A O 1
ATOM 713 N N . GLY A 1 94 ? 8.561 -7.991 -16.471 1.00 83.19 94 GLY A N 1
ATOM 714 C CA . GLY A 1 94 ? 8.607 -8.590 -17.805 1.00 83.19 94 GLY A CA 1
ATOM 715 C C . GLY A 1 94 ? 9.773 -9.564 -17.987 1.00 83.19 94 GLY A C 1
ATOM 716 O O . GLY A 1 94 ? 10.575 -9.773 -17.078 1.00 83.19 94 GLY A O 1
ATOM 717 N N . ALA A 1 95 ? 9.887 -10.137 -19.189 1.00 87.00 95 ALA A N 1
ATOM 718 C CA . ALA A 1 95 ? 10.960 -11.076 -19.532 1.00 87.00 95 ALA A CA 1
ATOM 719 C C . ALA A 1 95 ? 12.363 -10.468 -19.345 1.00 87.00 95 ALA A C 1
ATOM 721 O O . ALA A 1 95 ? 13.263 -11.151 -18.862 1.00 87.00 95 ALA A O 1
ATOM 722 N N . ASP A 1 96 ? 12.522 -9.174 -19.635 1.00 88.56 96 ASP A N 1
ATOM 723 C CA . ASP A 1 96 ? 13.797 -8.460 -19.496 1.00 88.56 96 ASP A CA 1
ATOM 724 C C . ASP A 1 96 ? 14.317 -8.467 -18.058 1.00 88.56 96 ASP A C 1
ATOM 726 O O . ASP A 1 96 ? 15.516 -8.628 -17.829 1.00 88.56 96 ASP A O 1
ATOM 730 N N . PHE A 1 97 ? 13.419 -8.382 -17.073 1.00 87.25 97 PHE A N 1
ATOM 731 C CA . PHE A 1 97 ? 13.794 -8.404 -15.661 1.00 87.25 97 PHE A CA 1
ATOM 732 C C . PHE A 1 97 ? 14.451 -9.730 -15.245 1.00 87.25 97 PHE A C 1
ATOM 734 O O . PHE A 1 97 ? 15.320 -9.753 -14.376 1.00 87.25 97 PHE A O 1
ATOM 741 N N . PHE A 1 98 ? 14.065 -10.831 -15.893 1.00 89.12 98 PHE A N 1
ATOM 742 C CA . PHE A 1 98 ? 14.618 -12.165 -15.655 1.00 89.12 98 PHE A CA 1
ATOM 743 C C . PHE A 1 98 ? 15.659 -12.578 -16.704 1.00 89.12 98 PHE A C 1
ATOM 745 O O . PHE A 1 98 ? 16.049 -13.745 -16.756 1.00 89.12 98 PHE A O 1
ATOM 752 N N . SER A 1 99 ? 16.118 -11.645 -17.542 1.00 93.19 99 SER A N 1
ATOM 753 C CA . SER A 1 99 ? 17.198 -11.907 -18.494 1.00 93.19 99 SER A CA 1
ATOM 754 C C . SER A 1 99 ? 18.502 -12.282 -17.769 1.00 93.19 99 SER A C 1
ATOM 756 O O . SER A 1 99 ? 18.710 -11.860 -16.627 1.00 93.19 99 SER A O 1
ATOM 758 N N . PRO A 1 100 ? 19.420 -13.031 -18.408 1.00 95.12 100 PRO A N 1
ATOM 759 C CA . PRO A 1 100 ? 20.692 -13.421 -17.792 1.00 95.12 100 PRO A CA 1
ATOM 760 C C . PRO A 1 100 ? 21.523 -12.245 -17.260 1.00 95.12 100 PRO A C 1
ATOM 762 O O . PRO A 1 100 ? 22.242 -12.405 -16.277 1.00 95.12 100 PRO A O 1
ATOM 765 N N . GLU A 1 101 ? 21.398 -11.067 -17.876 1.00 96.12 101 GLU A N 1
ATOM 766 C CA . GLU A 1 101 ? 22.088 -9.845 -17.450 1.00 96.12 101 GLU A CA 1
ATOM 767 C C . GLU A 1 101 ? 21.492 -9.247 -16.164 1.00 96.12 101 GLU A C 1
ATOM 769 O O . GLU A 1 101 ? 22.230 -8.750 -15.316 1.00 96.12 101 GLU A O 1
ATOM 774 N N . HIS A 1 102 ? 20.171 -9.339 -15.972 1.00 93.69 102 HIS A N 1
ATOM 775 C CA . HIS A 1 102 ? 19.465 -8.752 -14.824 1.00 93.69 102 HIS A CA 1
ATOM 776 C C . HIS A 1 102 ? 19.219 -9.743 -13.675 1.00 93.69 102 HIS A C 1
ATOM 778 O O . HIS A 1 102 ? 19.029 -9.335 -12.524 1.00 93.69 102 HIS A O 1
ATOM 784 N N . PHE A 1 103 ? 19.276 -11.049 -13.947 1.00 93.50 103 PHE A N 1
ATOM 785 C CA . PHE A 1 103 ? 19.023 -12.097 -12.960 1.00 93.50 103 PHE A CA 1
ATOM 786 C C . PHE A 1 103 ? 19.926 -12.022 -11.709 1.00 93.50 103 PHE A C 1
ATOM 788 O O . PHE A 1 103 ? 19.406 -12.221 -10.607 1.00 93.50 103 PHE A O 1
ATOM 795 N N . PRO A 1 104 ? 21.231 -11.672 -11.794 1.00 95.62 104 PRO A N 1
ATOM 796 C CA . PRO A 1 104 ? 22.058 -11.473 -10.603 1.00 95.62 104 PRO A CA 1
ATOM 797 C C . PRO A 1 104 ? 21.474 -10.436 -9.633 1.00 95.62 104 PRO A C 1
ATOM 799 O O . PRO A 1 104 ? 21.377 -10.714 -8.435 1.00 95.62 104 PRO A O 1
ATOM 802 N N . SER A 1 105 ? 20.994 -9.296 -10.138 1.00 93.06 105 SER A N 1
ATOM 803 C CA . SER A 1 105 ? 20.352 -8.250 -9.329 1.00 93.06 105 SER A CA 1
ATOM 804 C C . SER A 1 105 ? 19.075 -8.751 -8.657 1.00 93.06 105 SER A C 1
ATOM 806 O O . SER A 1 105 ? 18.862 -8.496 -7.471 1.00 93.06 105 SER A O 1
ATOM 808 N N . PHE A 1 106 ? 18.255 -9.530 -9.370 1.00 90.50 106 PHE A N 1
ATOM 809 C CA . PHE A 1 106 ? 17.073 -10.169 -8.788 1.00 90.50 106 PHE A CA 1
ATOM 810 C C . PHE A 1 106 ? 17.444 -11.126 -7.646 1.00 90.50 106 PHE A C 1
ATOM 812 O O . PHE A 1 106 ? 16.861 -11.053 -6.565 1.00 90.50 106 PHE A O 1
ATOM 819 N N . THR A 1 107 ? 18.444 -11.993 -7.838 1.00 91.75 107 THR A N 1
ATOM 820 C CA . THR A 1 107 ? 18.867 -12.918 -6.771 1.00 91.75 107 THR A CA 1
ATOM 821 C C . THR A 1 107 ? 19.422 -12.183 -5.553 1.00 91.75 107 THR A C 1
ATOM 823 O O . THR A 1 107 ? 19.171 -12.599 -4.422 1.00 91.75 107 THR A O 1
ATOM 826 N N . HIS A 1 108 ? 20.136 -11.074 -5.762 1.00 91.81 108 HIS A N 1
ATOM 827 C CA . HIS A 1 108 ? 20.604 -10.210 -4.683 1.00 91.81 108 HIS A CA 1
ATOM 828 C C . HIS A 1 108 ? 19.430 -9.581 -3.920 1.00 91.81 108 HIS A C 1
ATOM 830 O O . HIS A 1 108 ? 19.392 -9.637 -2.694 1.00 91.81 108 HIS A O 1
ATOM 836 N N . PHE A 1 109 ? 18.427 -9.061 -4.633 1.00 90.88 109 PHE A N 1
ATOM 837 C CA . PHE A 1 109 ? 17.201 -8.538 -4.030 1.00 90.88 109 PHE A CA 1
ATOM 838 C C . PHE A 1 109 ? 16.485 -9.587 -3.164 1.00 90.88 109 PHE A C 1
ATOM 840 O O . PHE A 1 109 ? 16.214 -9.327 -1.994 1.00 90.88 109 PHE A O 1
ATOM 847 N N . VAL A 1 110 ? 16.248 -10.796 -3.688 1.00 90.75 110 VAL A N 1
ATOM 848 C CA . VAL A 1 110 ? 15.580 -11.879 -2.937 1.00 90.75 110 VAL A CA 1
ATOM 849 C C . VAL A 1 110 ? 16.366 -12.266 -1.680 1.00 90.75 110 VAL A C 1
ATOM 851 O O . VAL A 1 110 ? 15.775 -12.484 -0.626 1.00 90.75 110 VAL A O 1
ATOM 854 N N . ARG A 1 111 ? 17.701 -12.316 -1.756 1.00 90.69 111 ARG A N 1
ATOM 855 C CA . ARG A 1 111 ? 18.551 -12.588 -0.585 1.00 90.69 111 ARG A CA 1
ATOM 856 C C . ARG A 1 111 ? 18.439 -11.505 0.482 1.00 90.69 111 ARG A C 1
ATOM 858 O O . ARG A 1 111 ? 18.484 -11.837 1.663 1.00 90.69 111 ARG A O 1
ATOM 865 N N . ASN A 1 112 ? 18.294 -10.245 0.084 1.00 90.06 112 ASN A N 1
ATOM 866 C CA . ASN A 1 112 ? 18.138 -9.133 1.021 1.00 90.06 112 ASN A CA 1
ATOM 867 C C . ASN A 1 112 ? 16.769 -9.139 1.709 1.00 90.06 112 ASN A C 1
ATOM 869 O O . ASN A 1 11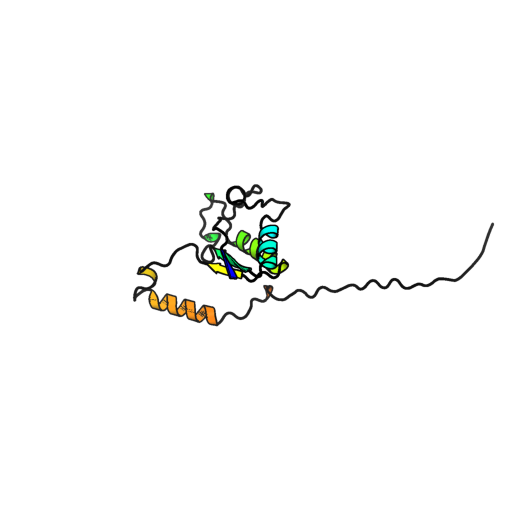2 ? 16.690 -8.780 2.879 1.00 90.06 112 ASN A O 1
ATOM 873 N N . LEU A 1 113 ? 15.708 -9.603 1.039 1.00 83.12 113 LEU A N 1
ATOM 874 C CA . LEU A 1 113 ? 14.391 -9.742 1.674 1.00 83.12 113 LEU A CA 1
ATOM 875 C C . LEU A 1 113 ? 14.408 -10.717 2.859 1.00 83.12 113 LEU A C 1
ATOM 877 O O . LEU A 1 113 ? 13.733 -10.480 3.853 1.00 83.12 113 LEU A O 1
ATOM 881 N N . ASN A 1 114 ? 15.213 -11.779 2.783 1.0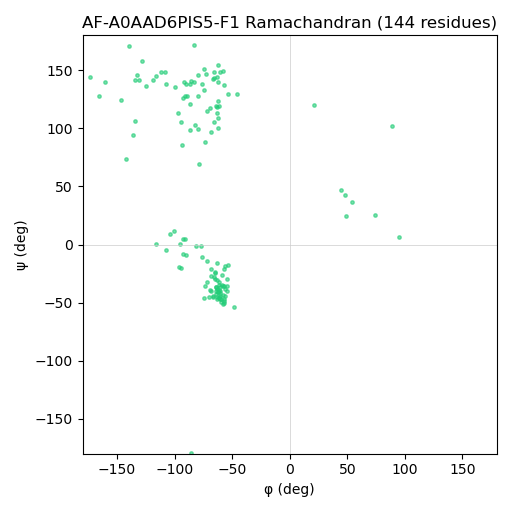0 72.00 114 ASN A N 1
ATOM 882 C CA . ASN A 1 114 ? 15.308 -12.792 3.839 1.00 72.00 114 ASN A CA 1
ATOM 883 C C . ASN A 1 114 ? 16.143 -12.351 5.059 1.00 72.00 114 ASN A C 1
ATOM 885 O O . ASN A 1 114 ? 16.301 -13.135 5.990 1.00 72.00 114 ASN A O 1
ATOM 889 N N . GLN A 1 115 ? 16.709 -11.140 5.044 1.00 65.62 115 GLN A N 1
ATOM 890 C CA . GLN A 1 115 ? 17.561 -10.600 6.114 1.00 65.62 115 GLN A CA 1
ATOM 891 C C . GLN A 1 115 ? 16.876 -9.504 6.943 1.00 65.62 115 GLN A C 1
ATOM 893 O O . GLN A 1 115 ? 17.467 -9.013 7.900 1.00 65.62 115 GLN A O 1
ATOM 898 N N . LEU A 1 116 ? 15.658 -9.091 6.581 1.00 57.44 116 LEU A N 1
ATOM 899 C CA . LEU A 1 116 ? 14.944 -8.036 7.296 1.00 57.44 116 LEU A CA 1
ATOM 900 C C . LEU A 1 116 ? 14.300 -8.608 8.568 1.00 57.44 116 LEU A C 1
ATOM 902 O O . LEU A 1 116 ? 13.237 -9.225 8.513 1.00 57.44 116 LEU A O 1
ATOM 906 N N . GLU A 1 117 ? 14.959 -8.406 9.711 1.00 54.69 117 GLU A N 1
ATOM 907 C CA . GLU A 1 117 ? 14.315 -8.474 11.027 1.00 54.69 117 GLU A CA 1
ATOM 908 C C . GLU A 1 117 ? 13.196 -7.421 11.119 1.00 54.69 117 GLU A C 1
ATOM 910 O O . GLU A 1 117 ? 13.266 -6.366 10.485 1.00 54.69 117 GLU A O 1
ATOM 915 N N . MET A 1 118 ? 12.143 -7.738 11.883 1.00 48.69 118 MET A N 1
ATOM 916 C CA . MET A 1 118 ? 10.966 -6.885 12.092 1.00 48.69 118 MET A CA 1
ATOM 917 C C . MET A 1 118 ? 11.365 -5.432 12.394 1.00 48.69 118 MET A C 1
ATOM 919 O O . MET A 1 118 ? 12.192 -5.179 13.270 1.00 48.69 118 MET A O 1
ATOM 923 N N . PHE A 1 119 ? 10.769 -4.477 11.675 1.00 52.12 119 PHE A N 1
ATOM 924 C CA . PHE A 1 119 ? 11.034 -3.055 11.879 1.00 52.12 119 PHE A CA 1
ATOM 925 C C . PHE A 1 119 ? 10.619 -2.632 13.296 1.00 52.12 119 PHE A C 1
ATOM 927 O O . PHE A 1 119 ? 9.564 -3.022 13.790 1.00 52.12 119 PHE A O 1
ATOM 934 N N . SER A 1 120 ? 11.436 -1.784 13.930 1.00 41.44 120 SER A N 1
ATOM 935 C CA . SER A 1 120 ? 11.200 -1.253 15.285 1.00 41.44 120 SER A CA 1
ATOM 936 C C . SER A 1 120 ? 9.855 -0.525 15.446 1.00 41.44 120 SER A C 1
ATOM 938 O O . SER A 1 120 ? 9.394 -0.361 16.571 1.00 41.44 120 SER A O 1
ATOM 940 N N . ASP A 1 121 ? 9.222 -0.111 14.345 1.00 57.94 121 ASP A N 1
ATOM 941 C CA . ASP A 1 121 ? 7.915 0.560 14.328 1.00 57.94 121 ASP A CA 1
ATOM 942 C C . ASP A 1 121 ? 6.727 -0.401 14.556 1.00 57.94 121 ASP A C 1
ATOM 944 O O . ASP A 1 121 ? 5.594 0.049 14.745 1.00 57.94 121 ASP A O 1
ATOM 948 N N . ASP A 1 122 ? 6.956 -1.719 14.530 1.00 55.31 122 ASP A N 1
ATOM 949 C CA . ASP A 1 122 ? 5.933 -2.754 14.747 1.00 55.31 122 ASP A CA 1
ATOM 950 C C . ASP A 1 122 ? 5.833 -3.215 16.215 1.00 55.31 122 ASP A C 1
ATOM 952 O O . ASP A 1 122 ? 5.062 -4.126 16.532 1.00 55.31 122 ASP A O 1
ATOM 956 N N . LEU A 1 123 ? 6.584 -2.594 17.131 1.00 59.84 123 LEU A N 1
ATOM 957 C CA . LEU A 1 123 ? 6.414 -2.822 18.564 1.00 59.84 123 LEU A CA 1
ATOM 958 C C . LEU A 1 123 ? 5.140 -2.119 19.060 1.00 59.84 123 LEU A C 1
ATOM 960 O O . LEU A 1 123 ? 4.923 -0.948 18.739 1.00 59.84 123 LEU A O 1
ATOM 964 N N . PRO A 1 124 ? 4.282 -2.800 19.840 1.00 49.16 124 PRO A N 1
ATOM 965 C CA . PRO A 1 124 ? 3.225 -2.108 20.556 1.00 49.16 124 PRO A CA 1
ATOM 966 C C . PRO A 1 124 ? 3.878 -1.131 21.539 1.00 49.16 124 PRO A C 1
ATOM 968 O O . PRO A 1 124 ? 4.685 -1.543 22.372 1.00 49.16 124 PRO A O 1
ATOM 971 N N . GLU A 1 125 ? 3.542 0.156 21.444 1.00 55.91 125 GLU A N 1
ATOM 972 C CA . GLU A 1 125 ? 3.746 1.055 22.577 1.00 55.91 125 GLU A CA 1
ATOM 973 C C . GLU A 1 125 ? 2.885 0.509 23.720 1.00 55.91 125 GLU A C 1
ATOM 975 O O . GLU A 1 125 ? 1.676 0.325 23.554 1.00 55.91 125 GLU A O 1
ATOM 980 N N . GLU A 1 126 ? 3.512 0.147 24.839 1.00 47.50 126 GLU A N 1
ATOM 981 C CA . GLU A 1 126 ? 2.774 -0.306 26.012 1.00 47.50 126 GLU A CA 1
ATOM 982 C C . GLU A 1 126 ? 1.899 0.852 26.508 1.00 47.50 126 GLU A C 1
ATOM 984 O O . GLU A 1 126 ? 2.401 1.888 26.943 1.00 47.50 126 GLU A O 1
ATOM 989 N N . GLU A 1 127 ? 0.577 0.695 26.398 1.00 45.81 127 GLU A N 1
ATOM 990 C CA . GLU A 1 127 ? -0.384 1.599 27.024 1.00 45.81 127 GLU A CA 1
ATOM 991 C C . GLU A 1 127 ? -0.191 1.527 28.546 1.00 45.81 127 GLU A C 1
ATOM 993 O O . GLU A 1 127 ? -0.554 0.534 29.181 1.00 45.81 127 GLU A O 1
ATOM 998 N N . GLU A 1 128 ? 0.360 2.584 29.151 1.00 38.66 128 GLU A N 1
ATOM 999 C CA . GLU A 1 128 ? 0.258 2.789 30.597 1.00 38.66 128 GLU A CA 1
ATOM 1000 C C . GLU A 1 128 ? -1.224 2.959 30.961 1.00 38.66 128 GLU A C 1
ATOM 1002 O O . GLU A 1 128 ? -1.835 4.021 30.804 1.00 38.66 128 GLU A O 1
ATOM 1007 N N . VAL A 1 129 ? -1.818 1.876 31.454 1.00 37.97 129 VAL A N 1
ATOM 1008 C CA . VAL A 1 129 ? -3.127 1.880 32.099 1.00 37.97 129 VAL A CA 1
ATOM 1009 C C . VAL A 1 129 ? -2.989 2.629 33.423 1.00 37.97 129 VAL A C 1
ATOM 1011 O O . VAL A 1 129 ? -2.589 2.066 34.440 1.00 37.97 129 VAL A O 1
ATOM 1014 N N . VAL A 1 130 ? -3.330 3.918 33.428 1.00 39.16 130 VAL A N 1
ATOM 1015 C CA . VAL A 1 130 ? -3.534 4.675 34.669 1.00 39.16 130 VAL A CA 1
ATOM 1016 C C . VAL A 1 130 ? -4.854 4.243 35.309 1.00 39.16 130 VAL A C 1
ATOM 1018 O O . VAL A 1 130 ? -5.930 4.780 35.046 1.00 39.16 130 VAL A O 1
ATOM 1021 N N . GLU A 1 131 ? -4.757 3.205 36.135 1.00 34.50 131 GLU A N 1
ATOM 1022 C CA . GLU A 1 131 ? -5.844 2.663 36.939 1.00 34.50 131 GLU A CA 1
ATOM 1023 C C . GLU A 1 131 ? -6.336 3.709 37.952 1.00 34.50 131 GLU A C 1
ATOM 1025 O O . GLU A 1 131 ? -5.611 4.209 38.815 1.00 34.50 131 GLU A O 1
ATOM 1030 N N . SER A 1 132 ? -7.606 4.073 37.810 1.00 47.94 132 SER A N 1
ATOM 1031 C CA . SER A 1 132 ? -8.321 5.011 38.662 1.00 47.94 132 SER A CA 1
ATOM 1032 C C . SER A 1 132 ? -8.480 4.461 40.082 1.00 47.94 132 SER A C 1
ATOM 1034 O O . SER A 1 132 ? -9.348 3.624 40.327 1.00 47.94 132 SER A O 1
ATOM 1036 N N . VAL A 1 133 ? -7.715 4.980 41.044 1.00 35.53 133 VAL A N 1
ATOM 1037 C CA . VAL A 1 133 ? -7.971 4.738 42.472 1.00 35.53 133 VAL A CA 1
ATOM 1038 C C . VAL A 1 133 ? -8.841 5.865 43.026 1.00 35.53 133 VAL A C 1
ATOM 1040 O O . VAL A 1 133 ? -8.366 6.853 43.580 1.00 35.53 133 VAL A O 1
ATOM 1043 N N . LEU A 1 134 ? -10.152 5.696 42.872 1.00 42.69 134 LEU A N 1
ATOM 1044 C CA . LEU A 1 134 ? -11.144 6.292 43.760 1.00 42.69 134 LEU A CA 1
ATOM 1045 C C . LEU A 1 134 ? -11.338 5.321 44.929 1.00 42.69 134 LEU A C 1
ATOM 1047 O O . LEU A 1 134 ? -12.086 4.354 44.811 1.00 42.69 134 LEU A O 1
ATOM 1051 N N . LEU A 1 135 ? -10.678 5.579 46.058 1.00 35.19 135 LEU A N 1
ATOM 1052 C CA . LEU A 1 135 ? -11.100 5.041 47.350 1.00 35.19 135 LEU A CA 1
ATOM 1053 C C . LEU A 1 135 ? -11.064 6.137 48.416 1.00 35.19 135 LEU A C 1
ATOM 1055 O O . LEU A 1 135 ? -10.011 6.584 48.859 1.00 35.19 135 LEU A O 1
ATOM 1059 N N . ASN A 1 136 ? -12.278 6.556 48.767 1.00 37.12 136 ASN A N 1
ATOM 1060 C CA . ASN A 1 136 ? -12.781 6.954 50.076 1.00 37.12 136 ASN A CA 1
ATOM 1061 C C . ASN A 1 136 ? -11.767 7.381 51.147 1.00 37.12 136 ASN A C 1
ATOM 1063 O O . ASN A 1 136 ? -11.055 6.562 51.723 1.00 37.12 136 ASN A O 1
ATOM 1067 N N . SER A 1 137 ? -11.918 8.626 51.593 1.00 36.91 137 SER A N 1
ATOM 1068 C CA . SER A 1 137 ? -11.790 8.941 53.013 1.00 36.91 137 SER A CA 1
ATOM 1069 C C . SER A 1 137 ? -12.929 9.878 53.404 1.00 36.91 137 SER A C 1
ATOM 1071 O O . SER A 1 137 ? -12.869 11.090 53.201 1.00 36.91 137 SER A O 1
ATOM 1073 N N . GLU A 1 138 ? -14.018 9.291 53.900 1.00 38.59 138 GLU A N 1
ATOM 1074 C CA . GLU A 1 138 ? -14.965 10.027 54.727 1.00 38.59 138 GLU A CA 1
ATOM 1075 C C . GLU A 1 138 ? -14.347 10.282 56.108 1.00 38.59 138 GLU A C 1
ATOM 1077 O O . GLU A 1 138 ? -13.706 9.411 56.693 1.00 38.59 138 GLU A O 1
ATOM 1082 N N . SER A 1 139 ? -14.727 11.433 56.667 1.00 41.72 139 SER A N 1
ATOM 1083 C CA . SER A 1 139 ? -14.757 11.770 58.096 1.00 41.72 139 SER A CA 1
ATOM 1084 C C . SER A 1 139 ? -13.486 12.371 58.710 1.00 41.72 139 SER A C 1
ATOM 1086 O O . SER A 1 139 ? -12.621 11.666 59.219 1.00 41.72 139 SER A O 1
ATOM 1088 N N . ASN A 1 140 ? -13.491 13.696 58.907 1.00 33.03 140 ASN A N 1
ATOM 1089 C CA . ASN A 1 140 ? -13.652 14.179 60.281 1.00 33.03 140 ASN A CA 1
ATOM 1090 C C . ASN A 1 140 ? -14.106 15.639 60.398 1.00 33.03 140 ASN A C 1
ATOM 1092 O O . ASN A 1 140 ? -13.687 16.537 59.676 1.00 33.03 140 ASN A O 1
ATOM 1096 N N . SER A 1 141 ? -14.992 15.808 61.371 1.00 46.38 141 SER A N 1
ATOM 1097 C CA . SER A 1 141 ? -15.668 17.017 61.825 1.00 46.38 141 SER A CA 1
ATOM 1098 C C . SER A 1 141 ? -14.733 18.147 62.277 1.00 46.38 141 SER A C 1
ATOM 1100 O O . SER A 1 141 ? -13.693 17.893 62.882 1.00 46.38 141 SER A O 1
ATOM 1102 N N . ARG A 1 142 ? -15.174 19.406 62.104 1.00 43.97 142 ARG A N 1
ATOM 1103 C CA . ARG A 1 142 ? -15.064 20.450 63.143 1.00 43.97 142 ARG A CA 1
ATOM 1104 C C . ARG A 1 142 ? -15.930 21.676 62.837 1.00 43.97 142 ARG A C 1
ATOM 1106 O O . ARG A 1 142 ? -15.880 22.256 61.762 1.00 43.97 142 ARG A O 1
ATOM 1113 N N . MET A 1 143 ? -16.730 22.015 63.842 1.00 43.91 143 MET A N 1
ATOM 1114 C CA . MET A 1 143 ? -17.598 23.183 63.969 1.00 43.91 143 MET A CA 1
ATOM 1115 C C . MET A 1 143 ? -16.789 24.487 64.034 1.00 43.91 143 MET A C 1
ATOM 1117 O O . MET A 1 143 ? -15.738 24.482 64.668 1.00 43.91 143 MET A O 1
ATOM 1121 N N . GLN A 1 144 ? -17.336 25.602 63.529 1.00 43.88 144 GLN A N 1
ATOM 1122 C CA . GLN A 1 144 ? -17.555 26.825 64.324 1.00 43.88 144 GLN A CA 1
ATOM 1123 C C . GLN A 1 144 ? -18.347 27.895 63.554 1.00 43.88 144 GLN A C 1
ATOM 1125 O O . GLN A 1 144 ? -18.208 28.049 62.345 1.00 43.88 144 GLN A O 1
ATOM 1130 N N . ALA A 1 145 ? -19.190 28.599 64.309 1.00 35.47 145 ALA A N 1
ATOM 1131 C CA . ALA A 1 145 ? -20.076 29.680 63.904 1.00 35.47 145 ALA A CA 1
ATOM 1132 C C . ALA A 1 145 ? -19.600 31.011 64.507 1.00 35.47 145 ALA A C 1
ATOM 1134 O O . ALA A 1 145 ? -19.086 31.004 65.628 1.00 35.47 145 ALA A O 1
ATOM 1135 N N . ALA A 1 146 ? -19.841 32.113 63.795 1.00 41.38 146 ALA A N 1
ATOM 1136 C CA . ALA A 1 146 ? -20.289 33.417 64.298 1.00 41.38 146 ALA A CA 1
ATOM 1137 C C . ALA A 1 146 ? -20.690 34.282 63.096 1.00 41.38 146 ALA A C 1
ATOM 1139 O O . ALA A 1 146 ? -19.888 34.339 62.137 1.00 41.38 146 ALA A O 1
#

Secondary structure (DSSP, 8-state):
-EEEPPP---BSSTT-HHHHHTT---BTTB-SSHHHHHHHHHTTPEEEE--TT--GGGS-GGGTB-HHHHHHHHHHHHHHTT--EEE--SSPP-GGGGSTTTHHHHHHHHHHHTT-PPPGGGSPP---------------------